Protein AF-A0A942ERB1-F1 (afdb_monomer_lite)

Foldseek 3Di:
DVVVCVVVVNDDDDDPDDPVPPDDDPVRVLVVVVVVLVVDQEEEDADDPPPDSVLVSLLVSVVVVGAYEYAPVCCVPVSVVSPHHHDDPVRVVVVVCVVVDPPVPPPVPVVPDPPPPDDD

pLDDT: mean 85.44, std 19.22, range [34.16, 98.19]

Sequence (120 aa):
AWRKACAEGRLLILSPFAPKHKRISAMLAEKRNKFVSFLADQFFVPYATPGSKTEQLCLNVLSAGKQVYTFESEKESIIVRAGAMPVTVDRLVSQLTARMGVWSTLLTDSLSHPVKGSSK

Secondary structure (DSSP, 8-state):
-HHHHHHTTS------S-TT--S--HHHHHHHHHHHHHH-SEEE-S---TTSHHHHHHHHHHHTT-EEEEEGGGTTSHHHHTT-EEE-HHHHHHHHHHHH--GGGTTTTTT---------

Radius of gyration: 18.85 Å; chains: 1; bounding box: 49×44×43 Å

Structure (mmCIF, N/CA/C/O backbone):
data_AF-A0A942ERB1-F1
#
_entry.id   AF-A0A942ERB1-F1
#
loop_
_atom_site.group_PDB
_atom_site.id
_atom_site.type_symbol
_atom_site.label_atom_id
_atom_site.label_alt_id
_atom_site.label_comp_id
_atom_site.label_asym_id
_atom_site.label_entity_id
_atom_site.label_seq_id
_atom_site.pdbx_PDB_ins_code
_atom_site.Cartn_x
_atom_site.Cartn_y
_atom_site.Cartn_z
_atom_site.occupancy
_atom_site.B_iso_or_equiv
_atom_site.auth_seq_id
_atom_site.auth_comp_id
_atom_site.auth_asym_id
_atom_site.auth_atom_id
_atom_site.pdbx_PDB_model_num
ATOM 1 N N . ALA A 1 1 ? -10.781 21.339 9.834 1.00 76.62 1 ALA A N 1
ATOM 2 C CA . ALA A 1 1 ? -11.170 20.782 8.520 1.00 76.62 1 ALA A CA 1
ATOM 3 C C . ALA A 1 1 ? -11.784 19.376 8.622 1.00 76.62 1 ALA A C 1
ATOM 5 O O . ALA A 1 1 ? -12.939 19.228 8.252 1.00 76.62 1 ALA A O 1
ATOM 6 N N . TRP A 1 2 ? -11.094 18.366 9.176 1.00 93.19 2 TRP A N 1
ATOM 7 C CA . TRP A 1 2 ? -11.583 16.969 9.173 1.00 93.19 2 TRP A CA 1
ATOM 8 C C . TRP A 1 2 ? -12.916 16.731 9.912 1.00 93.19 2 TRP A C 1
ATOM 10 O O . TRP A 1 2 ? -13.752 15.984 9.421 1.00 93.19 2 TRP A O 1
ATOM 20 N N . ARG A 1 3 ? -13.164 17.407 11.047 1.00 94.94 3 ARG A N 1
ATOM 21 C CA . ARG A 1 3 ? -14.407 17.234 11.833 1.00 94.94 3 ARG A CA 1
ATOM 22 C C . ARG A 1 3 ? -15.671 17.569 11.041 1.00 94.94 3 ARG A C 1
ATOM 24 O O . ARG A 1 3 ? -16.656 16.855 11.159 1.00 94.94 3 ARG A O 1
ATOM 31 N N . LYS A 1 4 ? -15.626 18.628 10.224 1.00 94.94 4 LYS A N 1
ATOM 32 C CA . LYS A 1 4 ? -16.741 19.024 9.352 1.00 94.94 4 LYS A CA 1
ATOM 33 C C . LYS A 1 4 ? -17.012 17.948 8.298 1.00 94.94 4 LYS A C 1
ATOM 35 O O . LYS A 1 4 ? -18.153 17.554 8.126 1.00 94.94 4 LYS A O 1
ATOM 40 N N . ALA A 1 5 ? -15.964 17.403 7.676 1.00 95.50 5 ALA A N 1
ATOM 41 C CA . ALA A 1 5 ? -16.109 16.302 6.722 1.00 95.50 5 ALA A CA 1
ATOM 42 C C . ALA A 1 5 ? -16.700 15.033 7.367 1.00 95.50 5 ALA A C 1
ATOM 44 O O . ALA A 1 5 ? -17.497 14.354 6.729 1.00 95.50 5 ALA A O 1
ATOM 45 N N . CYS A 1 6 ? -16.362 14.739 8.629 1.00 95.31 6 CYS A N 1
ATOM 46 C CA . CYS A 1 6 ? -17.004 13.659 9.385 1.00 95.31 6 CYS A CA 1
ATOM 47 C C . CYS A 1 6 ? -18.478 13.952 9.685 1.00 95.31 6 CYS A C 1
ATOM 49 O O . CYS A 1 6 ? -19.317 13.084 9.475 1.00 95.31 6 CYS A O 1
ATOM 51 N N . ALA A 1 7 ? -18.795 15.166 10.146 1.00 95.50 7 ALA A N 1
ATOM 52 C CA . ALA A 1 7 ? -20.171 15.573 10.438 1.00 95.50 7 ALA A CA 1
ATOM 53 C C . ALA A 1 7 ? -21.069 15.549 9.187 1.00 95.50 7 ALA A C 1
ATOM 55 O O . ALA A 1 7 ? -22.242 15.217 9.280 1.00 95.50 7 ALA A O 1
ATOM 56 N N . GLU A 1 8 ? -20.505 15.853 8.018 1.00 96.56 8 GLU A N 1
ATOM 57 C CA . GLU A 1 8 ? -21.1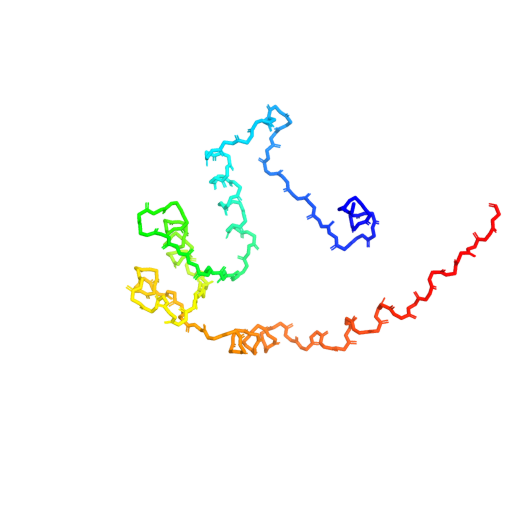95 15.820 6.722 1.00 96.56 8 GLU A CA 1
ATOM 58 C C . GLU A 1 8 ? -21.198 14.427 6.063 1.00 96.56 8 GLU A C 1
ATOM 60 O O . GLU A 1 8 ? -21.610 14.302 4.915 1.00 96.56 8 GLU A O 1
ATOM 65 N N . GLY A 1 9 ? -20.698 13.381 6.732 1.00 94.56 9 GLY A N 1
ATOM 66 C CA . GLY A 1 9 ? -20.695 12.013 6.196 1.00 94.56 9 GLY A CA 1
ATOM 67 C C . GLY A 1 9 ? -19.727 11.768 5.029 1.00 94.56 9 GLY A C 1
ATOM 68 O O . GLY A 1 9 ? -19.773 10.715 4.404 1.00 94.56 9 GLY A O 1
ATOM 69 N N . ARG A 1 10 ? -18.817 12.706 4.742 1.00 94.81 10 ARG A N 1
ATOM 70 C CA . ARG A 1 10 ? -17.834 12.620 3.641 1.00 94.81 10 ARG A CA 1
ATOM 71 C C . ARG A 1 10 ? -16.497 12.005 4.064 1.00 94.81 10 ARG A C 1
ATOM 73 O O . ARG A 1 10 ? -15.626 11.791 3.226 1.00 94.81 10 ARG A O 1
ATOM 80 N N . LEU A 1 11 ? -16.300 11.773 5.363 1.00 94.56 11 LEU A N 1
ATOM 81 C CA . LEU A 1 11 ? -15.087 11.182 5.923 1.00 94.56 11 LEU A CA 1
ATOM 82 C C . LEU A 1 11 ? -15.418 10.263 7.100 1.00 94.56 11 LEU A C 1
ATOM 84 O O . LEU A 1 11 ? -15.973 10.704 8.105 1.00 94.56 11 LEU A O 1
ATOM 88 N N . LEU A 1 12 ? -14.965 9.015 7.020 1.00 94.19 12 LEU A N 1
ATOM 89 C CA . LEU A 1 12 ? -14.979 8.071 8.133 1.00 94.19 12 LEU A CA 1
ATOM 90 C C . LEU A 1 12 ? -13.573 7.950 8.734 1.00 94.19 12 LEU A C 1
ATOM 92 O O . LEU A 1 12 ? -12.603 7.719 8.014 1.00 94.19 12 LEU A O 1
ATOM 96 N N . ILE A 1 13 ? -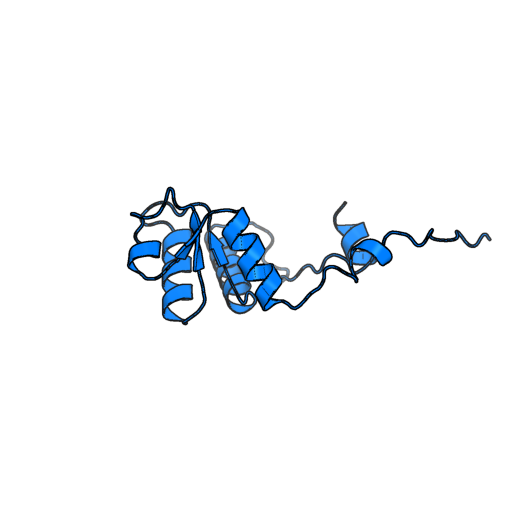13.461 8.073 10.059 1.00 92.50 13 ILE A N 1
ATOM 97 C CA . ILE A 1 13 ? -12.216 7.811 10.792 1.00 92.50 13 ILE A CA 1
ATOM 98 C C . ILE A 1 13 ? -12.370 6.499 11.551 1.00 92.50 13 ILE A C 1
ATOM 100 O O . ILE A 1 13 ? -13.188 6.393 12.462 1.00 92.50 13 ILE A O 1
ATOM 104 N N . LEU A 1 14 ? -11.542 5.519 11.197 1.00 92.75 14 LEU A N 1
ATOM 105 C CA . LEU A 1 14 ? -11.460 4.231 11.877 1.00 92.75 14 LEU A CA 1
ATOM 106 C C . LEU A 1 14 ? -10.143 4.127 12.643 1.00 92.75 14 LEU A C 1
ATOM 108 O O . LEU A 1 14 ? -9.080 4.475 12.128 1.00 92.75 14 LEU A O 1
ATOM 112 N N . SER A 1 15 ? -10.210 3.615 13.870 1.00 91.19 15 SER A N 1
ATOM 113 C CA . SER A 1 15 ? -9.034 3.338 14.694 1.00 91.19 15 SER A CA 1
ATOM 114 C C . SER A 1 15 ? -9.114 1.921 15.260 1.00 91.19 15 SER A C 1
ATOM 116 O O . SER A 1 15 ? -10.014 1.646 16.052 1.00 91.19 15 SER A O 1
ATOM 118 N N . PRO A 1 16 ? -8.158 1.028 14.937 1.00 91.94 16 PRO A N 1
ATOM 119 C CA . PRO A 1 16 ? -8.060 -0.292 15.560 1.00 91.94 16 PRO A CA 1
ATOM 120 C C . PRO A 1 16 ? -7.362 -0.244 16.936 1.00 91.94 16 PRO A C 1
ATOM 122 O O . PRO A 1 16 ? -6.884 -1.269 17.433 1.00 91.94 16 PRO A O 1
ATOM 125 N N . PHE A 1 17 ? -7.208 0.944 17.533 1.00 93.50 17 PHE A N 1
ATOM 126 C CA . PHE A 1 17 ? -6.436 1.153 18.756 1.00 93.50 17 PHE A CA 1
ATOM 127 C C . PHE A 1 17 ? -7.323 1.521 19.938 1.00 93.50 17 PHE A C 1
ATOM 129 O O . PHE A 1 17 ? -8.154 2.422 19.856 1.00 93.50 17 PHE A O 1
ATOM 136 N N . ALA A 1 18 ? -7.068 0.868 21.073 1.00 90.19 18 ALA A N 1
ATOM 137 C CA . ALA A 1 18 ? -7.666 1.246 22.344 1.00 90.19 18 ALA A CA 1
ATOM 138 C C . ALA A 1 18 ? -7.220 2.663 22.773 1.00 90.19 18 ALA A C 1
ATOM 140 O O . ALA A 1 18 ? -6.075 3.041 22.495 1.00 90.19 18 ALA A O 1
ATOM 141 N N . PRO A 1 19 ? -8.043 3.404 23.545 1.00 88.12 19 PRO A N 1
ATOM 142 C CA . PRO A 1 19 ? -7.756 4.786 23.960 1.00 88.12 19 PRO A CA 1
ATOM 143 C C . PRO A 1 19 ? -6.419 4.997 24.693 1.00 88.12 19 PRO A C 1
ATOM 145 O O . PRO A 1 19 ? -5.886 6.106 24.723 1.00 88.12 19 PRO A O 1
ATOM 148 N N . LYS A 1 20 ? -5.852 3.932 25.276 1.00 91.38 20 LYS A N 1
ATOM 149 C CA . LYS A 1 20 ? -4.537 3.949 25.936 1.00 91.38 20 LYS A CA 1
ATOM 150 C C . LYS A 1 20 ? -3.369 4.227 24.981 1.00 91.38 20 LYS A C 1
ATOM 152 O O . LYS A 1 20 ? -2.322 4.703 25.414 1.00 91.38 20 LYS A O 1
ATOM 157 N N . HIS A 1 21 ? -3.520 3.949 23.688 1.00 88.31 21 HIS A N 1
ATOM 158 C CA . HIS A 1 21 ? -2.467 4.165 22.697 1.00 88.31 21 HIS A CA 1
ATOM 159 C C . HIS A 1 21 ? -2.493 5.608 22.182 1.00 88.31 21 HIS A C 1
ATOM 161 O O . HIS A 1 21 ? -3.054 5.892 21.130 1.00 88.31 21 HIS A O 1
ATOM 167 N N . LYS A 1 22 ? -1.874 6.524 22.938 1.00 84.00 22 LYS A N 1
ATOM 168 C CA . LYS A 1 22 ? -1.825 7.958 22.590 1.00 84.00 22 LYS A CA 1
ATOM 169 C C . LYS A 1 22 ? -0.613 8.358 21.742 1.00 84.00 22 LYS A C 1
ATOM 171 O O . LYS A 1 22 ? -0.678 9.334 21.004 1.00 84.00 22 LYS A O 1
ATOM 176 N N . ARG A 1 23 ? 0.505 7.632 21.858 1.00 89.69 23 ARG A N 1
ATOM 177 C CA . ARG A 1 23 ? 1.773 7.968 21.189 1.00 89.69 23 ARG A CA 1
ATOM 178 C C . ARG A 1 23 ? 1.895 7.240 19.857 1.00 89.69 23 ARG A C 1
ATOM 180 O O . ARG A 1 23 ? 1.772 6.023 19.822 1.00 89.69 23 ARG A O 1
ATOM 187 N N . ILE A 1 24 ? 2.214 7.968 18.790 1.00 89.25 24 ILE A N 1
ATOM 188 C CA . ILE A 1 24 ? 2.551 7.384 17.486 1.00 89.25 24 ILE A CA 1
ATOM 189 C C . ILE A 1 24 ? 3.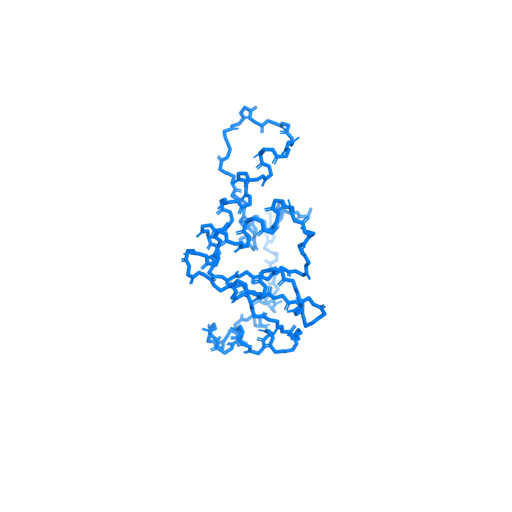904 6.667 17.593 1.00 89.25 24 ILE A C 1
ATOM 191 O O . ILE A 1 24 ? 4.872 7.221 18.112 1.00 89.25 24 ILE A O 1
ATOM 195 N N . SER A 1 25 ? 3.974 5.430 17.103 1.00 93.56 25 SER A N 1
ATOM 196 C CA . SER A 1 25 ? 5.204 4.635 17.031 1.00 93.56 25 SER A CA 1
ATOM 197 C C . SER A 1 25 ? 5.260 3.845 15.726 1.00 93.56 25 SER A C 1
ATOM 199 O O . SER A 1 25 ? 4.228 3.613 15.093 1.00 93.56 25 SER A O 1
ATOM 201 N N . ALA A 1 26 ? 6.453 3.382 15.342 1.00 91.50 26 ALA A N 1
ATOM 202 C CA . ALA A 1 26 ? 6.629 2.553 14.149 1.00 91.50 26 ALA A CA 1
ATOM 203 C C . ALA A 1 26 ? 5.798 1.256 14.207 1.00 91.50 26 ALA A C 1
ATOM 205 O O . ALA A 1 26 ? 5.237 0.838 13.200 1.00 91.50 26 ALA A O 1
ATOM 206 N N . MET A 1 27 ? 5.676 0.647 15.391 1.00 92.38 27 MET A N 1
ATOM 207 C CA . MET A 1 27 ? 4.847 -0.543 15.616 1.00 92.38 27 MET A CA 1
ATOM 208 C C . MET A 1 27 ? 3.352 -0.246 15.417 1.00 92.38 27 MET A C 1
ATOM 210 O O . MET A 1 27 ? 2.635 -1.027 14.796 1.00 92.38 27 MET A O 1
ATOM 214 N N . LEU A 1 28 ? 2.860 0.894 15.917 1.00 94.25 28 LEU A N 1
ATOM 215 C CA . LEU A 1 28 ? 1.459 1.281 15.720 1.00 94.25 28 LEU A CA 1
ATOM 216 C C . LEU A 1 28 ? 1.181 1.675 14.265 1.00 94.25 28 LEU A C 1
ATOM 218 O O . LEU A 1 28 ? 0.127 1.328 13.740 1.00 94.25 28 LEU A O 1
ATOM 222 N N . ALA A 1 29 ? 2.124 2.334 13.587 1.00 93.44 29 ALA A N 1
ATOM 223 C CA . ALA A 1 29 ? 2.010 2.635 12.161 1.00 93.44 29 ALA A CA 1
ATOM 224 C C . ALA A 1 29 ? 1.902 1.353 11.320 1.00 93.44 29 ALA A C 1
ATOM 226 O O . ALA A 1 29 ? 1.047 1.264 10.443 1.00 93.44 29 ALA A O 1
ATOM 227 N N . GLU A 1 30 ? 2.700 0.335 11.639 1.00 93.75 30 GLU A N 1
ATOM 228 C CA . GLU A 1 30 ? 2.638 -0.977 10.992 1.00 93.75 30 GLU A CA 1
ATOM 229 C C . GLU A 1 30 ? 1.288 -1.668 11.229 1.00 93.75 30 GLU A C 1
ATOM 231 O O . GLU A 1 30 ? 0.635 -2.091 10.276 1.00 93.75 30 GLU A O 1
ATOM 236 N N . LYS A 1 31 ? 0.796 -1.684 12.477 1.00 94.06 31 LYS A N 1
ATOM 237 C CA . LYS A 1 31 ? -0.529 -2.235 12.802 1.00 94.06 31 LYS A CA 1
ATOM 238 C C . LYS A 1 31 ? -1.662 -1.492 12.083 1.00 94.06 31 LYS A C 1
ATOM 240 O O . LYS A 1 31 ? -2.591 -2.132 11.597 1.00 94.06 31 LYS A O 1
ATOM 245 N N . ARG A 1 32 ? -1.584 -0.160 11.975 1.00 94.94 32 ARG A N 1
ATOM 246 C CA . ARG A 1 32 ? -2.541 0.652 11.202 1.00 94.94 32 ARG A CA 1
ATOM 247 C C . ARG A 1 32 ? -2.487 0.293 9.719 1.00 94.94 32 ARG A C 1
ATOM 249 O O . ARG A 1 32 ? -3.532 0.103 9.115 1.00 94.94 32 ARG A O 1
ATOM 256 N N . ASN A 1 33 ? -1.298 0.205 9.129 1.00 94.75 33 ASN A N 1
ATOM 257 C CA . ASN A 1 33 ? -1.161 -0.085 7.703 1.00 94.75 33 ASN A CA 1
ATOM 258 C C . ASN A 1 33 ? -1.639 -1.507 7.369 1.00 94.75 33 ASN A C 1
ATOM 260 O O . ASN A 1 33 ? -2.313 -1.693 6.363 1.00 94.75 33 ASN A O 1
ATOM 264 N N . LYS A 1 34 ? -1.391 -2.483 8.253 1.00 94.62 34 LYS A N 1
ATOM 265 C CA . LYS A 1 34 ? -1.982 -3.825 8.155 1.00 94.62 34 LYS A CA 1
ATOM 266 C C . LYS A 1 34 ? -3.510 -3.793 8.284 1.00 94.62 34 LYS A C 1
ATOM 268 O O . LYS A 1 34 ? -4.208 -4.503 7.577 1.00 94.62 34 LYS A O 1
ATOM 273 N N . PHE A 1 35 ? -4.061 -2.952 9.159 1.00 95.56 35 PHE A N 1
ATOM 274 C CA . PHE A 1 35 ? -5.512 -2.761 9.240 1.00 95.56 35 PHE A CA 1
ATOM 275 C C . PHE A 1 35 ? -6.092 -2.187 7.937 1.00 95.56 35 PHE A C 1
ATOM 277 O O . PHE A 1 35 ? -7.054 -2.733 7.407 1.00 95.56 35 PHE A O 1
ATOM 284 N N . VAL A 1 36 ? -5.457 -1.156 7.367 1.00 95.00 36 VAL A N 1
ATOM 285 C CA . VAL A 1 36 ? -5.812 -0.631 6.036 1.00 95.00 36 VAL A CA 1
ATOM 286 C C . VAL A 1 36 ? -5.712 -1.730 4.979 1.00 95.00 36 VAL A C 1
ATOM 288 O O . VAL A 1 36 ? -6.583 -1.820 4.118 1.00 95.00 36 VAL A O 1
ATOM 291 N N . SER A 1 37 ? -4.709 -2.612 5.072 1.00 95.31 37 SER A N 1
ATOM 292 C CA . SER A 1 37 ? -4.530 -3.671 4.085 1.00 95.31 37 SER A CA 1
ATOM 293 C C . SER A 1 37 ? -5.635 -4.724 4.084 1.00 95.31 37 SER A C 1
ATOM 295 O O . SER A 1 37 ? -5.877 -5.360 3.061 1.00 95.31 37 SER A O 1
ATOM 297 N N . PHE A 1 38 ? -6.339 -4.902 5.201 1.00 93.75 38 PHE A N 1
ATOM 298 C CA . PHE A 1 38 ? -7.537 -5.736 5.246 1.00 93.75 38 PHE A CA 1
ATOM 299 C C . PHE A 1 38 ? -8.740 -5.056 4.590 1.00 93.75 38 PHE A C 1
ATOM 301 O O . PHE A 1 38 ? -9.470 -5.733 3.874 1.00 93.75 38 PHE A O 1
ATOM 308 N N . LEU A 1 39 ? -8.901 -3.743 4.782 1.00 94.06 39 LEU A N 1
ATOM 309 C CA . LEU A 1 39 ? -10.053 -2.980 4.288 1.00 94.06 39 LEU A CA 1
ATOM 310 C C . LEU A 1 39 ? -9.996 -2.657 2.792 1.00 94.06 39 LEU A C 1
ATOM 312 O O . LEU A 1 39 ? -11.038 -2.589 2.155 1.00 94.06 39 LEU A O 1
ATOM 316 N N . ALA A 1 40 ? -8.807 -2.412 2.242 1.00 93.38 40 ALA A N 1
ATOM 317 C CA . ALA A 1 40 ? -8.679 -2.015 0.843 1.00 93.38 40 ALA A CA 1
ATOM 318 C C . ALA A 1 40 ? -8.832 -3.210 -0.111 1.00 93.38 40 ALA A C 1
ATOM 320 O O . ALA A 1 40 ? -8.244 -4.277 0.110 1.00 93.38 40 ALA A O 1
ATOM 321 N N . ASP A 1 41 ? -9.559 -2.993 -1.207 1.00 90.25 41 ASP A N 1
ATOM 322 C CA . ASP A 1 41 ? -9.653 -3.936 -2.327 1.00 90.25 41 ASP A CA 1
ATOM 323 C C . ASP A 1 41 ? -8.402 -3.905 -3.212 1.00 90.25 41 ASP A C 1
ATOM 325 O O . ASP A 1 41 ? -7.984 -4.928 -3.753 1.00 90.25 41 ASP A O 1
ATOM 329 N N . GLN A 1 42 ? -7.802 -2.721 -3.368 1.00 91.50 42 GLN A N 1
ATOM 330 C CA . GLN A 1 42 ? -6.662 -2.473 -4.249 1.00 91.50 42 GLN A CA 1
ATOM 331 C C . GLN A 1 42 ? -5.688 -1.477 -3.621 1.00 91.50 42 GLN A C 1
ATOM 333 O O . GLN A 1 42 ? -6.080 -0.618 -2.828 1.00 91.50 42 GLN A O 1
ATOM 338 N N . PHE A 1 43 ? -4.414 -1.588 -3.993 1.00 95.19 43 PHE A N 1
ATOM 339 C CA . PHE A 1 43 ? -3.329 -0.790 -3.431 1.00 95.19 43 PHE A CA 1
ATOM 340 C C . PHE A 1 43 ? -2.599 -0.060 -4.537 1.00 95.19 43 PHE A C 1
ATOM 342 O O . PHE A 1 43 ? -2.228 -0.663 -5.538 1.00 95.19 43 PHE A O 1
ATOM 349 N N . PHE A 1 44 ? -2.327 1.218 -4.318 1.00 95.94 44 PHE A N 1
ATOM 350 C CA . PHE A 1 44 ? -1.367 1.962 -5.111 1.00 95.94 44 PHE A CA 1
ATOM 351 C C . PHE A 1 44 ? -0.221 2.397 -4.205 1.00 95.94 44 PHE A C 1
ATOM 353 O O . PHE A 1 44 ? -0.441 3.055 -3.186 1.00 95.94 44 PHE A O 1
ATOM 360 N N . VAL A 1 45 ? 0.994 1.988 -4.558 1.00 96.56 45 VAL A N 1
ATOM 361 C CA . VAL A 1 45 ? 2.208 2.250 -3.786 1.00 96.56 45 VAL A CA 1
ATOM 362 C C . VAL A 1 45 ? 3.189 2.971 -4.705 1.00 96.56 45 VAL A C 1
ATOM 364 O O . VAL A 1 45 ? 3.833 2.321 -5.528 1.00 96.56 45 VAL A O 1
ATOM 367 N N . PRO A 1 46 ? 3.302 4.309 -4.584 1.00 95.94 46 PRO A N 1
ATOM 368 C CA . PRO A 1 46 ? 4.167 5.116 -5.443 1.00 95.94 46 PRO A CA 1
ATOM 369 C C . PRO A 1 46 ? 5.619 4.647 -5.434 1.00 95.94 46 PRO A C 1
ATOM 371 O O . PRO A 1 46 ? 6.272 4.623 -6.466 1.00 95.94 46 PRO A O 1
ATOM 374 N N . TYR A 1 47 ? 6.106 4.293 -4.247 1.00 96.62 47 TYR A N 1
ATOM 375 C CA . TYR A 1 47 ? 7.465 3.844 -4.015 1.00 96.62 47 TYR A CA 1
ATOM 376 C C . TYR A 1 47 ? 7.521 3.040 -2.716 1.00 96.62 47 TYR A C 1
ATOM 378 O O . TYR A 1 47 ? 6.856 3.379 -1.729 1.00 96.62 47 TYR A O 1
ATOM 386 N N . ALA A 1 48 ? 8.344 1.998 -2.704 1.00 96.31 48 ALA A N 1
ATOM 387 C CA . ALA A 1 48 ? 8.686 1.245 -1.510 1.00 96.31 48 ALA A CA 1
ATOM 388 C C . ALA A 1 48 ? 10.204 1.081 -1.462 1.00 96.31 48 ALA A C 1
ATOM 390 O O . ALA A 1 48 ? 10.783 0.409 -2.309 1.00 96.31 48 ALA A O 1
ATOM 391 N N . THR A 1 49 ? 10.850 1.683 -0.460 1.00 97.19 49 THR A N 1
ATOM 392 C CA . THR A 1 49 ? 12.295 1.516 -0.272 1.00 97.19 49 THR A CA 1
ATOM 393 C C . THR A 1 49 ? 12.628 0.030 -0.089 1.00 97.19 49 THR A C 1
ATOM 395 O O . THR A 1 49 ? 11.941 -0.622 0.712 1.00 97.19 49 THR A O 1
ATOM 398 N N . PRO A 1 50 ? 13.688 -0.487 -0.737 1.00 96.88 50 PRO A N 1
ATOM 399 C CA . PRO A 1 50 ? 14.153 -1.853 -0.532 1.00 96.88 50 PRO A CA 1
ATOM 400 C C . PRO A 1 50 ? 14.335 -2.215 0.946 1.00 96.88 50 PRO A C 1
ATOM 402 O O . PRO A 1 50 ? 14.919 -1.445 1.711 1.00 96.88 50 PRO A O 1
ATOM 405 N N . GLY A 1 51 ? 13.801 -3.360 1.373 1.00 96.50 51 GLY A N 1
ATOM 406 C CA . GLY A 1 51 ? 13.853 -3.844 2.758 1.00 96.50 51 GLY A CA 1
ATOM 407 C C . GLY A 1 51 ? 12.938 -3.106 3.747 1.00 96.50 51 GLY A C 1
ATOM 408 O O . GLY A 1 51 ? 12.956 -3.400 4.945 1.00 96.50 51 GLY A O 1
ATOM 409 N N . SER A 1 52 ? 12.130 -2.143 3.291 1.00 96.00 52 SER A N 1
ATOM 410 C CA . SER A 1 52 ? 11.253 -1.362 4.170 1.00 96.00 52 SER A CA 1
ATOM 411 C C . SER A 1 52 ? 10.001 -2.120 4.616 1.00 96.00 52 SER A C 1
ATOM 413 O O . SER A 1 52 ? 9.553 -3.089 4.006 1.00 96.00 52 SER A O 1
ATOM 415 N N . LYS A 1 53 ? 9.342 -1.601 5.657 1.00 95.62 53 LYS A N 1
ATOM 416 C CA . LYS A 1 53 ? 8.029 -2.102 6.095 1.00 95.62 53 LYS A CA 1
ATOM 417 C C . LYS A 1 53 ? 6.938 -1.935 5.034 1.00 95.62 53 LYS A C 1
ATOM 419 O O . LYS A 1 53 ? 5.992 -2.715 5.014 1.00 95.62 53 LYS A O 1
ATOM 424 N N . THR A 1 54 ? 7.049 -0.924 4.171 1.00 96.06 54 THR A N 1
ATOM 425 C CA . THR A 1 54 ? 6.113 -0.731 3.055 1.00 96.06 54 THR A CA 1
ATOM 426 C C . THR A 1 54 ? 6.291 -1.831 2.017 1.00 96.06 54 THR A C 1
ATOM 428 O O . THR A 1 54 ? 5.298 -2.410 1.593 1.00 96.06 54 THR A O 1
ATOM 431 N N . GLU A 1 55 ? 7.533 -2.174 1.665 1.00 97.62 55 GLU A N 1
ATOM 432 C CA . GLU A 1 55 ? 7.830 -3.297 0.768 1.00 97.62 55 GLU A CA 1
ATOM 433 C C . GLU A 1 55 ? 7.277 -4.609 1.334 1.00 97.62 55 GLU A C 1
ATOM 435 O O . GLU A 1 55 ? 6.497 -5.287 0.669 1.00 97.62 55 GLU A O 1
ATOM 440 N N . GLN A 1 56 ? 7.580 -4.916 2.598 1.00 97.62 56 GLN A N 1
ATOM 441 C CA . GLN A 1 56 ? 7.072 -6.120 3.264 1.00 97.62 56 GLN A CA 1
ATOM 442 C C . GLN A 1 56 ? 5.538 -6.163 3.299 1.00 97.62 56 GLN A C 1
ATOM 444 O O . GLN A 1 56 ? 4.938 -7.215 3.082 1.00 97.62 56 GLN A O 1
ATOM 449 N N . LEU A 1 57 ? 4.877 -5.024 3.532 1.00 97.31 57 LEU A N 1
ATOM 450 C CA . LEU A 1 57 ? 3.420 -4.937 3.458 1.00 97.31 57 LEU A CA 1
ATOM 451 C C . LEU A 1 57 ? 2.904 -5.258 2.050 1.00 97.31 57 LEU A C 1
ATOM 453 O O . LEU A 1 57 ? 1.938 -6.005 1.935 1.00 97.31 57 LEU A O 1
ATOM 457 N N . CYS A 1 58 ? 3.541 -4.739 0.999 1.00 97.94 58 CYS A N 1
ATOM 458 C CA . CYS A 1 58 ? 3.159 -5.032 -0.385 1.00 97.94 58 CYS A CA 1
ATOM 459 C C . CYS A 1 58 ? 3.290 -6.521 -0.698 1.00 97.94 58 CYS A C 1
ATOM 461 O O . CYS A 1 58 ? 2.370 -7.101 -1.262 1.00 97.94 58 CYS A O 1
ATOM 463 N N . LEU A 1 59 ? 4.393 -7.149 -0.283 1.00 98.00 59 LEU A N 1
ATOM 464 C CA . LEU A 1 59 ? 4.606 -8.586 -0.468 1.00 98.00 59 LEU A CA 1
ATOM 465 C C . LEU A 1 59 ? 3.526 -9.414 0.247 1.00 98.00 59 LEU A C 1
ATOM 467 O O . LEU A 1 59 ? 3.000 -10.361 -0.330 1.00 98.00 59 LEU A O 1
ATOM 471 N N . ASN A 1 60 ? 3.131 -9.019 1.462 1.00 97.31 60 ASN A N 1
ATOM 472 C CA . ASN A 1 60 ? 2.037 -9.664 2.198 1.00 97.31 60 ASN A CA 1
ATOM 473 C C . ASN A 1 60 ? 0.664 -9.466 1.534 1.00 97.31 60 ASN A C 1
ATOM 475 O O . ASN A 1 60 ? -0.199 -10.336 1.600 1.00 97.31 60 ASN A O 1
ATOM 479 N N . VAL A 1 61 ? 0.432 -8.303 0.926 1.00 97.44 61 VAL A N 1
ATOM 480 C CA . VAL A 1 61 ? -0.808 -8.000 0.198 1.00 97.44 61 VAL A CA 1
ATOM 481 C C . VAL A 1 61 ? -0.885 -8.813 -1.096 1.00 97.44 61 VAL A C 1
ATOM 483 O O . VAL A 1 61 ? -1.929 -9.397 -1.382 1.00 97.44 61 VAL A O 1
ATOM 486 N N . LEU A 1 62 ? 0.224 -8.905 -1.834 1.00 97.69 62 LEU A N 1
ATOM 487 C CA . LEU A 1 62 ? 0.344 -9.719 -3.044 1.00 97.69 62 LEU A CA 1
ATOM 488 C C . LEU A 1 62 ? 0.163 -11.210 -2.743 1.00 97.69 62 LEU A C 1
ATOM 490 O O . LEU A 1 62 ? -0.598 -11.881 -3.434 1.00 97.69 62 LEU A O 1
ATOM 494 N N . SER A 1 63 ? 0.794 -11.727 -1.683 1.00 96.94 63 SER A N 1
ATOM 495 C CA . SER A 1 63 ? 0.643 -13.135 -1.289 1.00 96.94 63 SER A CA 1
ATOM 496 C C . SER A 1 63 ? -0.778 -13.481 -0.833 1.00 96.94 63 SER A C 1
ATOM 498 O O . SER A 1 63 ? -1.211 -14.620 -0.984 1.00 96.94 63 SER A O 1
ATOM 500 N N . ALA A 1 64 ? -1.535 -12.494 -0.344 1.00 95.31 64 ALA A N 1
ATOM 501 C CA . ALA A 1 64 ? -2.962 -12.617 -0.058 1.00 95.31 64 ALA A CA 1
ATOM 502 C C . ALA A 1 64 ? -3.859 -12.501 -1.312 1.00 95.31 64 ALA A C 1
ATOM 504 O O . ALA A 1 64 ? -5.083 -12.463 -1.182 1.00 95.31 64 ALA A O 1
ATOM 505 N N . GLY A 1 65 ? -3.278 -12.416 -2.514 1.00 95.31 65 GLY A N 1
ATOM 506 C CA . GLY A 1 65 ? -3.997 -12.352 -3.789 1.00 95.31 65 GLY A CA 1
ATOM 507 C C . GLY A 1 65 ? -4.617 -10.989 -4.106 1.00 95.31 65 GLY A C 1
ATOM 508 O O . GLY A 1 65 ? -5.468 -10.898 -4.989 1.00 95.31 65 GLY A O 1
ATOM 509 N N . LYS A 1 66 ? -4.234 -9.924 -3.391 1.00 95.38 66 LYS A N 1
ATOM 510 C CA . LYS A 1 66 ? -4.752 -8.573 -3.641 1.00 95.38 66 LYS A CA 1
ATOM 511 C C . LYS A 1 66 ? -3.912 -7.836 -4.681 1.00 95.38 66 LYS A C 1
ATOM 513 O O . LYS A 1 66 ? -2.697 -8.001 -4.761 1.00 95.38 66 LYS A O 1
ATOM 518 N N . GLN A 1 67 ? -4.568 -6.961 -5.442 1.00 95.19 67 GLN A N 1
ATOM 519 C CA . GLN A 1 67 ? -3.912 -6.187 -6.491 1.00 95.19 67 GLN A CA 1
ATOM 520 C C . GLN A 1 67 ? -3.091 -5.033 -5.905 1.00 95.19 67 GLN A C 1
ATOM 522 O O . GLN A 1 67 ? -3.626 -4.174 -5.197 1.00 95.19 67 GLN A O 1
ATOM 527 N N . VAL A 1 68 ? -1.809 -4.982 -6.269 1.00 97.31 68 VAL A N 1
ATOM 528 C CA . VAL A 1 68 ? -0.913 -3.854 -5.990 1.00 97.31 68 VAL A CA 1
ATOM 529 C C . VAL A 1 68 ? -0.492 -3.215 -7.307 1.00 97.31 68 VAL A C 1
ATOM 531 O O . VAL A 1 68 ? -0.113 -3.911 -8.246 1.00 97.31 68 VAL A O 1
ATOM 534 N N . TYR A 1 69 ? -0.561 -1.893 -7.368 1.00 97.25 69 TYR A N 1
ATOM 535 C CA . TYR A 1 69 ? -0.092 -1.061 -8.466 1.00 97.25 69 TYR A CA 1
ATOM 536 C C . TYR A 1 69 ? 1.070 -0.183 -7.996 1.00 97.25 69 TYR A C 1
ATOM 538 O O . TYR A 1 69 ? 1.122 0.221 -6.831 1.00 97.25 69 TYR A O 1
ATOM 546 N N . THR A 1 70 ? 1.975 0.152 -8.907 1.00 97.75 70 THR A N 1
ATOM 547 C CA . THR A 1 70 ? 3.075 1.098 -8.669 1.00 97.75 70 THR A CA 1
ATOM 548 C C . THR A 1 70 ? 3.378 1.893 -9.938 1.00 97.75 70 THR A C 1
ATOM 550 O O . THR A 1 70 ? 2.753 1.655 -10.970 1.00 97.75 70 THR A O 1
ATOM 553 N N . PHE A 1 71 ? 4.296 2.855 -9.887 1.00 97.19 71 PHE A N 1
ATOM 554 C CA . PHE A 1 71 ? 4.694 3.595 -11.082 1.00 97.19 71 PHE A CA 1
ATOM 555 C C . PHE A 1 71 ? 5.552 2.746 -12.021 1.00 97.19 71 PHE A C 1
ATOM 557 O O . PHE A 1 71 ? 6.306 1.875 -11.594 1.00 97.19 71 PHE A O 1
ATOM 564 N N . GLU A 1 72 ? 5.499 3.044 -13.319 1.00 97.00 72 GLU A N 1
ATOM 565 C CA . GLU A 1 72 ? 6.381 2.415 -14.314 1.00 97.00 72 GLU A CA 1
ATOM 566 C C . GLU A 1 72 ? 7.873 2.676 -14.055 1.00 97.00 72 GLU A C 1
ATOM 568 O O . GLU A 1 72 ? 8.709 1.849 -14.423 1.00 97.00 72 GLU A O 1
ATOM 573 N N . SER A 1 73 ? 8.214 3.770 -13.363 1.00 95.81 73 SER A N 1
ATOM 574 C CA . SER A 1 73 ? 9.581 4.034 -12.894 1.00 95.81 73 SER A CA 1
ATOM 575 C C . SER A 1 73 ? 10.096 2.960 -11.929 1.00 95.81 73 SER A C 1
ATOM 577 O O . SER A 1 73 ? 11.299 2.732 -11.863 1.00 95.81 73 SER A O 1
ATOM 579 N N . GLU A 1 74 ? 9.194 2.251 -11.242 1.00 96.12 74 GLU A N 1
ATOM 580 C CA . GLU A 1 74 ? 9.497 1.218 -10.247 1.00 96.12 74 GLU A CA 1
ATOM 581 C C . GLU A 1 74 ? 9.443 -0.207 -10.819 1.00 96.12 74 GLU A C 1
ATOM 583 O O . GLU A 1 74 ? 9.391 -1.181 -10.062 1.00 96.12 74 GLU A O 1
ATOM 588 N N . LYS A 1 75 ? 9.451 -0.369 -12.150 1.00 94.25 75 LYS A N 1
ATOM 589 C CA . LYS A 1 75 ? 9.315 -1.678 -12.823 1.00 94.25 75 LYS A CA 1
ATOM 590 C C . LYS A 1 75 ? 10.354 -2.727 -12.399 1.00 94.25 75 LYS A C 1
ATOM 592 O O . LYS A 1 75 ? 10.083 -3.918 -12.483 1.00 94.25 75 LYS A O 1
ATOM 597 N N . GLU A 1 76 ? 11.518 -2.294 -11.916 1.00 95.25 76 GLU A N 1
ATOM 598 C CA . GLU A 1 76 ? 12.593 -3.182 -11.452 1.00 95.25 76 GLU A CA 1
ATOM 599 C C . GLU A 1 76 ? 12.511 -3.526 -9.958 1.00 95.25 76 GLU A C 1
ATOM 601 O O . GLU A 1 76 ? 13.323 -4.305 -9.452 1.00 95.25 76 GLU A O 1
ATOM 606 N N . SER A 1 77 ? 11.544 -2.954 -9.238 1.00 96.94 77 SER A N 1
ATOM 607 C CA . SER A 1 77 ? 11.367 -3.181 -7.806 1.00 96.94 77 SER A CA 1
ATOM 608 C C . SER A 1 77 ? 10.987 -4.631 -7.494 1.00 96.94 77 SER A C 1
ATOM 610 O O . SER A 1 77 ? 10.387 -5.350 -8.301 1.00 96.94 77 SER A O 1
ATOM 612 N N . ILE A 1 78 ? 11.286 -5.070 -6.268 1.00 97.38 78 ILE A N 1
ATOM 613 C CA . ILE A 1 78 ? 10.945 -6.428 -5.830 1.00 97.38 78 ILE A CA 1
ATOM 614 C C . ILE A 1 78 ? 9.433 -6.667 -5.820 1.00 97.38 78 ILE A C 1
ATOM 616 O O . ILE A 1 78 ? 8.992 -7.781 -6.083 1.00 97.38 78 ILE A O 1
ATOM 620 N N . ILE A 1 79 ? 8.629 -5.631 -5.556 1.00 98.06 79 ILE A N 1
ATOM 621 C CA . ILE A 1 79 ? 7.172 -5.767 -5.514 1.00 98.06 79 ILE A CA 1
ATOM 622 C C . ILE A 1 79 ? 6.608 -6.046 -6.906 1.00 98.06 79 ILE A C 1
ATOM 624 O O . ILE A 1 79 ? 5.676 -6.834 -7.016 1.00 98.06 79 ILE A O 1
ATOM 628 N N . VAL A 1 80 ? 7.200 -5.486 -7.969 1.00 98.19 80 VAL A N 1
ATOM 629 C CA . VAL A 1 80 ? 6.818 -5.800 -9.356 1.00 98.19 80 VAL A CA 1
ATOM 630 C C . VAL A 1 80 ? 7.216 -7.228 -9.705 1.00 98.19 80 VAL A C 1
ATOM 632 O O . VAL A 1 80 ? 6.393 -7.985 -10.214 1.00 98.19 80 VAL A O 1
ATOM 635 N N . ARG A 1 81 ? 8.428 -7.651 -9.329 1.00 97.69 81 ARG A N 1
ATOM 636 C CA . ARG A 1 81 ? 8.869 -9.050 -9.488 1.00 97.69 81 ARG A CA 1
ATOM 637 C C . ARG A 1 81 ? 7.982 -10.042 -8.728 1.00 97.69 81 ARG A C 1
ATOM 639 O O . ARG A 1 81 ? 7.838 -11.179 -9.158 1.00 97.69 81 ARG A O 1
ATOM 646 N N . ALA A 1 82 ? 7.377 -9.606 -7.625 1.00 97.62 82 ALA A N 1
ATOM 647 C CA . ALA A 1 82 ? 6.430 -10.381 -6.829 1.00 97.62 82 ALA A CA 1
ATOM 648 C C . ALA A 1 82 ? 4.972 -10.311 -7.334 1.00 97.62 82 ALA A C 1
ATOM 650 O O . ALA A 1 82 ? 4.108 -10.960 -6.750 1.00 97.62 82 ALA A O 1
ATOM 651 N N . GLY A 1 83 ? 4.684 -9.542 -8.392 1.00 97.88 83 GLY A N 1
ATOM 652 C CA . GLY A 1 83 ? 3.365 -9.485 -9.033 1.00 97.88 83 GLY A CA 1
ATOM 653 C C . GLY A 1 83 ? 2.636 -8.139 -8.960 1.00 97.88 83 GLY A C 1
ATOM 654 O O . GLY A 1 83 ? 1.490 -8.055 -9.402 1.00 97.88 83 GLY A O 1
ATOM 655 N N . ALA A 1 84 ? 3.249 -7.076 -8.429 1.00 97.75 84 ALA A N 1
ATOM 656 C CA . ALA A 1 84 ? 2.682 -5.733 -8.554 1.00 97.75 84 ALA A CA 1
ATOM 657 C C . ALA A 1 84 ? 2.672 -5.276 -10.022 1.00 97.75 84 ALA A C 1
ATOM 659 O O . ALA A 1 84 ? 3.580 -5.575 -10.796 1.00 97.75 84 ALA A O 1
ATOM 660 N N . MET A 1 85 ? 1.652 -4.506 -10.396 1.00 97.19 85 MET A N 1
ATOM 661 C CA . MET A 1 85 ? 1.472 -3.987 -11.749 1.00 97.19 85 MET A CA 1
ATOM 662 C C . MET A 1 85 ? 2.033 -2.562 -11.876 1.00 97.19 85 MET A C 1
ATOM 664 O O . MET A 1 85 ? 1.462 -1.639 -11.285 1.00 97.19 85 MET A O 1
ATOM 668 N N . PRO A 1 86 ? 3.110 -2.337 -12.649 1.00 97.44 86 PRO A N 1
ATOM 669 C CA . PRO A 1 86 ? 3.536 -0.987 -13.000 1.00 97.44 86 PRO A CA 1
ATOM 670 C C . PRO A 1 86 ? 2.497 -0.327 -13.922 1.00 97.44 86 PRO A C 1
ATOM 672 O O . PRO A 1 86 ? 2.021 -0.946 -14.876 1.00 97.44 86 PRO A O 1
ATOM 675 N N . VAL A 1 87 ? 2.122 0.919 -13.625 1.00 96.81 87 VAL A N 1
ATOM 676 C CA . VAL A 1 87 ? 1.088 1.675 -14.348 1.00 96.81 87 VAL A CA 1
ATOM 677 C C . VAL A 1 87 ? 1.423 3.164 -14.446 1.00 96.81 87 VAL A C 1
ATOM 679 O O . VAL A 1 87 ? 2.071 3.741 -13.568 1.00 96.81 87 VAL A O 1
ATOM 682 N N . THR A 1 88 ? 0.924 3.811 -15.501 1.00 96.19 88 THR A N 1
ATOM 683 C CA . THR A 1 88 ? 0.762 5.270 -15.541 1.00 96.19 88 THR A CA 1
ATOM 684 C C . THR A 1 88 ? -0.483 5.693 -14.757 1.00 96.19 88 THR A C 1
ATOM 686 O O . THR A 1 88 ? -1.389 4.888 -14.516 1.00 96.19 88 THR A O 1
ATOM 689 N N . VAL A 1 89 ? -0.562 6.973 -14.380 1.00 90.81 89 VAL A N 1
ATOM 690 C CA . VAL A 1 89 ? -1.738 7.520 -13.679 1.00 90.81 89 VAL A CA 1
ATOM 691 C C . VAL A 1 89 ? -2.998 7.387 -14.536 1.00 90.81 89 VAL A C 1
ATOM 693 O O . VAL A 1 89 ? -4.008 6.889 -14.046 1.00 90.81 89 VAL A O 1
ATOM 696 N N . ASP A 1 90 ? -2.935 7.747 -15.820 1.00 92.69 90 ASP A N 1
ATOM 697 C CA . ASP A 1 90 ? -4.085 7.669 -16.732 1.00 92.69 90 ASP A CA 1
ATOM 698 C C . ASP A 1 90 ? -4.610 6.239 -16.876 1.00 92.69 90 ASP A C 1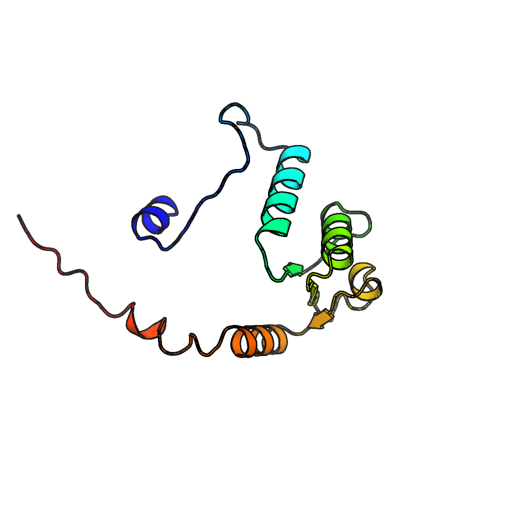
ATOM 700 O O . ASP A 1 90 ? -5.822 5.995 -16.879 1.00 92.69 90 ASP A O 1
ATOM 704 N N . ARG A 1 91 ? -3.694 5.264 -16.937 1.00 91.25 91 ARG A N 1
ATOM 705 C CA . ARG A 1 91 ? -4.053 3.848 -17.005 1.00 91.25 91 ARG A CA 1
ATOM 706 C C . ARG A 1 91 ? -4.688 3.370 -15.705 1.00 91.25 91 ARG A C 1
ATOM 708 O O . ARG A 1 91 ? -5.694 2.666 -15.761 1.00 91.25 91 ARG A O 1
ATOM 715 N N . LEU A 1 92 ? -4.139 3.770 -14.557 1.00 90.94 92 LEU A N 1
ATOM 716 C CA . LEU A 1 92 ? -4.703 3.439 -13.251 1.00 90.94 92 LEU A CA 1
ATOM 717 C C . LEU A 1 92 ? -6.123 3.994 -13.109 1.00 90.94 92 LEU A C 1
ATOM 719 O O . LEU A 1 92 ? -7.036 3.250 -12.759 1.00 90.94 92 LEU A O 1
ATOM 723 N N . VAL A 1 93 ? -6.326 5.275 -13.429 1.00 89.94 93 VAL A N 1
ATOM 724 C CA . VAL A 1 93 ? -7.650 5.914 -13.388 1.00 89.94 93 VAL A CA 1
ATOM 725 C C . VAL A 1 93 ? -8.623 5.164 -14.294 1.00 89.94 93 VAL A C 1
ATOM 727 O O . VAL A 1 93 ? -9.691 4.768 -13.836 1.00 89.94 93 VAL A O 1
ATOM 730 N N . SER A 1 94 ? -8.225 4.868 -15.533 1.00 88.75 94 SER A N 1
ATOM 731 C CA . SER A 1 94 ? -9.064 4.127 -16.482 1.00 88.75 94 SER A CA 1
ATOM 732 C C . SER A 1 94 ? -9.479 2.746 -15.951 1.00 88.75 94 SER A C 1
ATOM 734 O O . SER A 1 94 ? -10.647 2.368 -16.046 1.00 88.75 94 SER A O 1
ATOM 736 N N . GLN A 1 95 ? -8.548 1.999 -15.345 1.00 84.50 95 GLN A N 1
ATOM 737 C CA . GLN A 1 95 ? -8.817 0.677 -14.763 1.00 84.50 95 GLN A CA 1
ATOM 738 C C . GLN A 1 95 ? -9.758 0.742 -13.555 1.00 84.50 95 GLN A C 1
ATOM 740 O O . GLN A 1 95 ? -10.669 -0.081 -13.437 1.00 84.50 95 GLN A O 1
ATOM 745 N N . LEU A 1 96 ? -9.561 1.720 -12.667 1.00 85.94 96 LEU A N 1
ATOM 746 C CA . LEU A 1 96 ? -10.416 1.918 -11.498 1.00 85.94 96 LEU A CA 1
ATOM 747 C C . LEU A 1 96 ? -11.832 2.329 -11.912 1.00 85.94 96 LEU A C 1
ATOM 749 O O . LEU A 1 96 ? -12.800 1.737 -11.438 1.00 85.94 96 LEU A O 1
ATOM 753 N N . THR A 1 97 ? -11.966 3.277 -12.843 1.00 85.81 97 THR A N 1
ATOM 754 C CA . THR A 1 97 ? -13.271 3.736 -13.339 1.00 85.81 97 THR A CA 1
ATOM 755 C C . THR A 1 97 ? -14.045 2.616 -14.029 1.00 85.81 97 THR A C 1
ATOM 757 O O . THR A 1 97 ? -15.230 2.442 -13.752 1.00 85.81 97 THR A O 1
ATOM 760 N N . ALA A 1 98 ? -13.389 1.812 -14.872 1.00 83.38 98 ALA A N 1
ATOM 761 C CA . ALA A 1 98 ? -14.038 0.678 -15.527 1.00 83.38 98 ALA A CA 1
ATOM 762 C C . ALA A 1 98 ? -14.563 -0.356 -14.514 1.00 83.38 98 ALA A C 1
ATOM 764 O O . ALA A 1 98 ? -15.641 -0.920 -14.697 1.00 83.38 98 ALA A O 1
ATOM 765 N N . ARG A 1 99 ? -13.819 -0.591 -13.426 1.00 77.44 99 ARG A N 1
ATOM 766 C CA . ARG A 1 99 ? -14.162 -1.595 -12.410 1.00 77.44 99 ARG A CA 1
ATOM 767 C C . ARG A 1 99 ? -15.233 -1.132 -11.427 1.00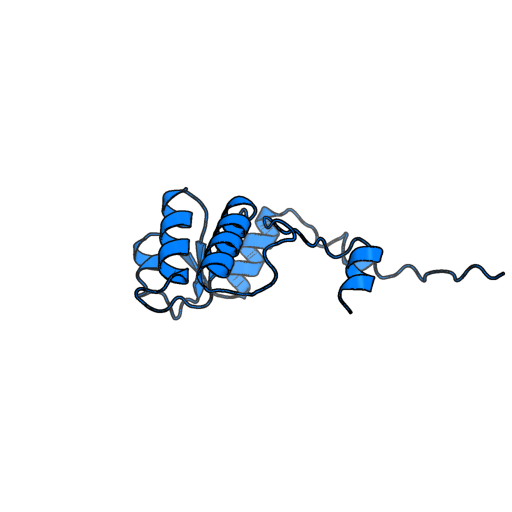 77.44 99 ARG A C 1
ATOM 769 O O . ARG A 1 99 ? -16.018 -1.952 -10.964 1.00 77.44 99 ARG A O 1
ATOM 776 N N . MET A 1 100 ? -15.259 0.151 -11.083 1.00 71.69 100 MET A N 1
ATOM 777 C CA . MET A 1 100 ? -16.216 0.68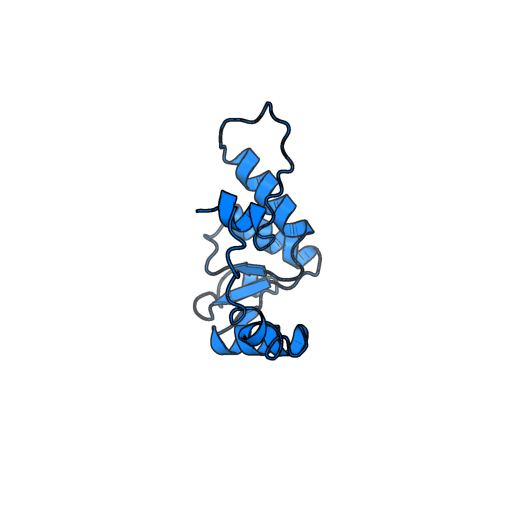4 -10.113 1.00 71.69 100 MET A CA 1
ATOM 778 C C . MET A 1 100 ? -17.638 0.828 -10.687 1.00 71.69 100 MET A C 1
ATOM 780 O O . MET A 1 100 ? -18.558 1.136 -9.931 1.00 71.69 100 MET A O 1
ATOM 784 N N . GLY A 1 101 ? -17.833 0.596 -11.992 1.00 62.47 101 GLY A N 1
ATOM 785 C CA . GLY A 1 101 ? -19.031 1.045 -12.698 1.00 62.47 101 GLY A CA 1
ATOM 786 C C . GLY A 1 101 ? -19.022 2.572 -12.806 1.00 62.47 101 GLY A C 1
ATOM 787 O O . GLY A 1 101 ? -18.274 3.256 -12.113 1.00 62.47 101 GLY A O 1
ATOM 788 N N . VAL A 1 102 ? -19.805 3.147 -13.709 1.00 50.91 102 VAL A N 1
ATOM 789 C CA . VAL A 1 102 ? -19.815 4.598 -13.938 1.00 50.91 102 VAL A CA 1
ATOM 790 C C . VAL A 1 102 ? -20.333 5.332 -12.685 1.00 50.91 102 VAL A C 1
ATOM 792 O O . VAL A 1 102 ? -21.523 5.579 -12.551 1.00 50.91 102 VAL A O 1
ATOM 795 N N . TRP A 1 103 ? -19.445 5.736 -11.769 1.00 52.56 103 TRP A N 1
ATOM 796 C CA . TRP A 1 103 ? -19.755 6.729 -10.721 1.00 52.56 103 TRP A CA 1
ATOM 797 C C . TRP A 1 103 ? -19.825 8.155 -11.297 1.00 52.56 103 TRP A C 1
ATOM 799 O O . TRP A 1 103 ? -20.082 9.109 -10.562 1.00 52.56 103 TRP A O 1
ATOM 809 N N . SER A 1 104 ? -19.595 8.324 -12.609 1.00 46.66 104 SER A N 1
ATOM 810 C CA . SER A 1 104 ? -19.424 9.639 -13.240 1.00 46.66 104 SER A CA 1
ATOM 811 C C . SER A 1 104 ? -20.696 10.487 -13.287 1.00 46.66 104 SER A C 1
ATOM 813 O O . SER A 1 104 ? -20.594 11.672 -13.577 1.00 46.66 104 SER A O 1
ATOM 815 N N . THR A 1 105 ? -21.873 9.927 -13.003 1.00 46.09 105 THR A N 1
ATOM 816 C CA . THR A 1 105 ? -23.134 10.689 -13.010 1.00 46.09 105 THR A CA 1
ATOM 817 C C . THR A 1 105 ? -23.575 11.143 -11.615 1.00 46.09 105 THR A C 1
ATOM 819 O O . THR A 1 105 ? -24.381 12.056 -11.512 1.00 46.09 105 THR A O 1
ATOM 822 N N . LEU A 1 106 ? -23.055 10.555 -10.529 1.00 47.53 106 LEU A N 1
ATOM 823 C CA . LEU A 1 106 ? -23.581 10.805 -9.173 1.00 47.53 106 LEU A CA 1
ATOM 824 C C . LEU A 1 106 ? -22.744 11.785 -8.332 1.00 47.53 106 LEU A C 1
ATOM 826 O O . LEU A 1 106 ? -23.250 12.349 -7.362 1.00 47.53 106 LEU A O 1
ATOM 830 N N . LEU A 1 107 ? -21.478 12.029 -8.686 1.00 47.91 107 LEU A N 1
ATOM 831 C CA . LEU A 1 107 ? -20.611 12.936 -7.916 1.00 47.91 107 LEU A CA 1
ATOM 832 C C . LEU A 1 107 ? -20.645 14.395 -8.389 1.00 47.91 107 LEU A C 1
ATOM 834 O O . LEU A 1 107 ? -20.327 15.281 -7.599 1.00 47.91 107 LEU A O 1
ATOM 838 N N . THR A 1 108 ? -21.070 14.671 -9.623 1.00 44.50 108 THR A N 1
ATOM 839 C CA . THR A 1 108 ? -21.242 16.047 -10.119 1.00 44.50 108 THR A CA 1
ATOM 840 C C . THR A 1 108 ? -22.560 16.682 -9.669 1.00 44.50 108 THR A C 1
ATOM 842 O O . THR A 1 108 ? -22.570 17.879 -9.396 1.00 44.50 108 THR A O 1
ATOM 845 N N . ASP A 1 109 ? -23.634 15.903 -9.489 1.00 38.88 109 ASP A N 1
ATOM 846 C CA . ASP A 1 109 ? -24.955 16.445 -9.119 1.00 38.88 109 ASP A CA 1
ATOM 847 C C . ASP A 1 109 ? -25.196 16.594 -7.605 1.00 38.88 109 ASP A C 1
ATOM 849 O O . ASP A 1 109 ? -26.032 17.391 -7.192 1.00 38.88 109 ASP A O 1
ATOM 853 N N . SER A 1 110 ? -24.450 15.903 -6.733 1.00 43.34 110 SER A N 1
ATOM 854 C CA . SER A 1 110 ? -24.657 16.042 -5.274 1.00 43.34 110 SER A CA 1
ATOM 855 C C . SER A 1 110 ? -23.992 17.280 -4.650 1.00 43.34 110 SER A C 1
ATOM 857 O O . SER A 1 110 ? -24.237 17.590 -3.484 1.00 43.34 110 SER A O 1
ATOM 859 N N . LEU A 1 111 ? -23.180 18.020 -5.416 1.00 45.47 111 LEU A N 1
ATOM 860 C CA . LEU A 1 111 ? -22.519 19.254 -4.965 1.00 45.47 111 LEU A CA 1
ATOM 861 C C . LEU A 1 111 ? -23.244 20.540 -5.403 1.00 45.47 111 LEU A C 1
ATOM 863 O O . LEU A 1 111 ? -22.794 21.630 -5.054 1.00 45.47 111 LEU A O 1
ATOM 867 N N . SER A 1 112 ? -24.367 20.440 -6.123 1.00 41.88 112 SER A N 1
ATOM 868 C CA . SER A 1 112 ? -25.135 21.592 -6.623 1.00 41.88 112 SER A CA 1
ATOM 869 C C . SER A 1 112 ? -26.375 21.941 -5.787 1.00 41.88 112 SER A C 1
ATOM 871 O O . SER A 1 112 ? -27.093 22.883 -6.123 1.00 41.88 112 SER A O 1
ATOM 873 N N . HIS A 1 113 ? -26.628 21.267 -4.659 1.00 36.75 113 HIS A N 1
ATOM 874 C CA . HIS A 1 113 ? -27.696 21.684 -3.748 1.00 36.75 113 HIS A CA 1
ATOM 875 C C . HIS A 1 113 ? -27.216 22.770 -2.771 1.00 36.75 113 HIS A C 1
ATOM 877 O O . HIS A 1 113 ? -26.399 22.485 -1.890 1.00 36.75 113 HIS A O 1
ATOM 883 N N . PRO A 1 114 ? -27.731 24.015 -2.861 1.00 38.16 114 PRO A N 1
ATOM 884 C CA . PRO A 1 114 ? -27.490 25.000 -1.825 1.00 38.16 114 PRO A CA 1
ATOM 885 C C . PRO A 1 114 ? -28.171 24.516 -0.544 1.00 38.16 114 PRO A C 1
ATOM 887 O O . PRO A 1 114 ? -29.377 24.258 -0.522 1.00 38.16 114 PRO A O 1
ATOM 890 N N . VAL A 1 115 ? -27.400 24.422 0.540 1.00 47.09 115 VAL A N 1
ATOM 891 C CA . VAL A 1 115 ? -27.950 24.326 1.893 1.00 47.09 115 VAL A CA 1
ATOM 892 C C . VAL A 1 115 ? -28.777 25.591 2.108 1.00 47.09 115 VAL A C 1
ATOM 894 O O . VAL A 1 115 ? -28.236 26.657 2.400 1.00 47.09 115 VAL A O 1
ATOM 897 N N . LYS A 1 116 ? -30.098 25.496 1.912 1.00 37.66 116 LYS A N 1
ATOM 898 C CA . LYS A 1 116 ? -31.038 26.518 2.369 1.00 37.66 116 LYS A CA 1
ATOM 899 C C . LYS A 1 116 ? -30.885 26.589 3.882 1.00 37.66 116 LYS A C 1
ATOM 901 O O . LYS A 1 116 ? -31.356 25.712 4.602 1.00 37.66 116 LYS A O 1
ATOM 906 N N . GLY A 1 117 ? -30.197 27.627 4.349 1.00 40.28 117 GLY A N 1
ATOM 907 C CA . GLY A 1 117 ? -30.250 28.042 5.739 1.00 40.28 117 GLY A CA 1
ATOM 908 C C . GLY A 1 117 ? -31.706 28.318 6.089 1.00 40.28 117 GLY A C 1
ATOM 909 O O . GLY A 1 117 ? -32.283 29.301 5.628 1.00 40.28 117 GLY A O 1
ATOM 910 N N . SER A 1 118 ? -32.314 27.420 6.859 1.00 34.16 118 SER A N 1
ATOM 911 C CA . SER A 1 118 ? -33.577 27.700 7.524 1.00 34.16 118 SER A CA 1
ATOM 912 C C . SER A 1 118 ? -33.264 28.488 8.787 1.00 34.16 118 SER A C 1
ATOM 914 O O . SER A 1 118 ? -32.628 27.987 9.709 1.00 34.16 118 SER A O 1
ATOM 916 N N . SER A 1 119 ? -33.697 29.742 8.771 1.00 40.53 119 SER A N 1
ATOM 917 C CA . SER A 1 119 ? -33.690 30.685 9.881 1.00 40.53 119 SER A CA 1
ATOM 918 C C . SER A 1 119 ? -34.630 30.227 11.001 1.00 40.53 119 SER A C 1
ATOM 920 O O . SER A 1 119 ? -35.781 29.896 10.712 1.00 40.53 119 SER A O 1
ATOM 922 N N . LYS A 1 120 ? -34.168 30.280 12.255 1.00 36.28 120 LYS A N 1
ATOM 923 C CA . LYS A 1 120 ? -34.750 31.005 13.406 1.00 36.28 120 LYS A CA 1
ATOM 924 C C . LYS A 1 120 ? -34.025 30.626 14.693 1.00 36.28 120 LYS A C 1
ATOM 926 O O . LYS A 1 120 ? -33.744 29.424 14.874 1.00 36.28 120 LYS A O 1
#